Protein AF-A0A2T0XXA9-F1 (afdb_monomer_lite)

Sequence (162 aa):
MSTDPDAHRFSEADRTVPRRTGTFSGASGTAGTDPGQRSLGELVSEVTQDLSTLMRQEIELAKAEATESAKNAGKGAGLLGGAGYSAGMTAFFLSVALWWALGTLMGLGWSALVVAVIWAVVAGVLAAVGRKEVQRTQGLPRTTDSLKKIPHALRGQEEKNP

Structure (mmCIF, N/CA/C/O backbone):
data_AF-A0A2T0XXA9-F1
#
_entry.id   AF-A0A2T0XXA9-F1
#
loop_
_atom_site.group_PDB
_atom_site.id
_atom_site.type_symbol
_atom_site.label_atom_id
_atom_site.label_alt_id
_atom_site.label_comp_id
_atom_site.label_asym_id
_atom_site.label_entity_id
_atom_site.label_seq_id
_atom_site.pdbx_PDB_ins_code
_atom_site.Cartn_x
_atom_site.Cartn_y
_atom_site.Cartn_z
_atom_site.occupancy
_atom_site.B_iso_or_equiv
_atom_site.auth_seq_id
_atom_site.auth_comp_id
_atom_site.auth_asym_id
_atom_site.auth_atom_id
_atom_site.pdbx_PDB_model_num
ATOM 1 N N . MET A 1 1 ? 1.713 -53.905 12.258 1.00 45.91 1 MET A N 1
ATOM 2 C CA . MET A 1 1 ? 2.829 -54.098 13.203 1.00 45.91 1 MET A CA 1
ATOM 3 C C . MET A 1 1 ? 3.288 -52.711 13.623 1.00 45.91 1 MET A C 1
ATOM 5 O O . MET A 1 1 ? 3.973 -52.084 12.835 1.00 45.91 1 MET A O 1
ATOM 9 N N . SER A 1 2 ? 2.835 -52.071 14.699 1.00 51.53 2 SER A N 1
ATOM 10 C CA . SER A 1 2 ? 1.882 -52.337 15.799 1.00 51.53 2 SER A CA 1
ATOM 11 C C . SER A 1 2 ? 1.169 -50.990 16.048 1.00 51.53 2 SER A C 1
ATOM 13 O O . SER A 1 2 ? 1.829 -49.960 15.997 1.00 51.53 2 SER A O 1
ATOM 15 N N . THR A 1 3 ? -0.159 -50.875 16.003 1.00 59.66 3 THR A N 1
ATOM 16 C CA . THR A 1 3 ? -1.068 -50.851 17.173 1.00 59.66 3 THR A CA 1
ATOM 17 C C . THR A 1 3 ? -0.415 -50.482 18.507 1.00 59.66 3 THR A C 1
ATOM 19 O O . THR A 1 3 ? 0.278 -51.315 19.083 1.00 59.66 3 THR A O 1
ATOM 22 N N . ASP A 1 4 ? -0.742 -49.297 19.025 1.00 63.53 4 ASP A N 1
ATOM 23 C CA . ASP A 1 4 ? -0.883 -49.087 20.470 1.00 63.53 4 ASP A CA 1
ATOM 24 C C . ASP A 1 4 ? -2.139 -48.230 20.752 1.00 63.53 4 ASP A C 1
ATOM 26 O O . ASP A 1 4 ? -2.114 -47.010 20.567 1.00 63.53 4 ASP A O 1
ATOM 30 N N . PRO A 1 5 ? -3.281 -48.878 21.056 1.00 65.31 5 PRO A N 1
ATOM 31 C CA . PRO A 1 5 ? -4.485 -48.268 21.599 1.00 65.31 5 PRO A CA 1
ATOM 32 C C . PRO A 1 5 ? -4.537 -48.444 23.131 1.00 65.31 5 PRO A C 1
ATOM 34 O O . PRO A 1 5 ? -4.206 -49.501 23.657 1.00 65.31 5 PRO A O 1
ATOM 37 N N . ASP A 1 6 ? -5.044 -47.430 23.830 1.00 65.31 6 ASP A N 1
ATOM 38 C CA . ASP A 1 6 ? -5.504 -47.501 25.226 1.00 65.31 6 ASP A CA 1
ATOM 39 C C . ASP A 1 6 ? -4.452 -47.808 26.304 1.00 65.31 6 ASP A C 1
ATOM 41 O O . ASP A 1 6 ? -4.407 -48.884 26.903 1.00 65.31 6 ASP A O 1
ATOM 45 N N . ALA A 1 7 ? -3.702 -46.777 26.694 1.00 54.91 7 ALA A N 1
ATOM 46 C CA . ALA A 1 7 ? -2.909 -46.811 27.912 1.00 54.91 7 ALA A CA 1
ATOM 47 C C . ALA A 1 7 ? -3.177 -45.570 28.781 1.00 54.91 7 ALA A C 1
ATOM 49 O O . ALA A 1 7 ? -2.609 -44.500 28.590 1.00 54.91 7 ALA A O 1
ATOM 50 N N . HIS A 1 8 ? -4.011 -45.805 29.801 1.00 58.56 8 HIS A N 1
ATOM 51 C CA . HIS A 1 8 ? -4.113 -45.073 31.072 1.00 58.56 8 HIS A CA 1
ATOM 52 C C . HIS A 1 8 ? -5.151 -43.940 31.118 1.00 58.56 8 HIS A C 1
ATOM 54 O O . HIS A 1 8 ? -4.915 -42.798 30.753 1.00 58.56 8 HIS A O 1
ATOM 60 N N . ARG A 1 9 ? -6.384 -44.299 31.493 1.00 61.19 9 ARG A N 1
ATOM 61 C CA . ARG A 1 9 ? -6.860 -44.394 32.895 1.00 61.19 9 ARG A CA 1
ATOM 62 C C . ARG A 1 9 ? -7.231 -43.025 33.457 1.00 61.19 9 ARG A C 1
ATOM 64 O O . ARG A 1 9 ? -6.377 -42.269 33.904 1.00 61.19 9 ARG A O 1
ATOM 71 N N . PHE A 1 10 ? -8.540 -42.798 33.523 1.00 59.09 10 PHE A N 1
ATOM 72 C CA . PHE A 1 10 ? -9.249 -42.519 34.773 1.00 59.09 10 PHE A CA 1
ATOM 73 C C . PHE A 1 10 ? -8.325 -42.251 35.972 1.00 59.09 10 PHE A C 1
ATOM 75 O O . PHE A 1 10 ? -7.896 -43.179 36.657 1.00 59.09 10 PHE A O 1
ATOM 82 N N . SER A 1 11 ? -8.060 -40.972 36.235 1.00 59.38 11 SER A N 1
ATOM 83 C CA . SER A 1 11 ? -7.742 -40.498 37.582 1.00 59.38 11 SER A CA 1
ATOM 84 C C . SER A 1 11 ? -9.013 -39.883 38.154 1.00 59.38 11 SER A C 1
ATOM 86 O O . SER A 1 11 ? -9.171 -38.672 38.290 1.00 59.38 11 SER A O 1
ATOM 88 N N . GLU A 1 12 ? -9.967 -40.774 38.398 1.00 62.25 12 GLU A N 1
ATOM 89 C CA . GLU A 1 12 ? -11.125 -40.560 39.249 1.00 62.25 12 GLU A CA 1
ATOM 90 C C . GLU A 1 12 ? -10.629 -40.739 40.686 1.00 62.25 12 GLU A C 1
ATOM 92 O O . GLU A 1 12 ? -10.770 -41.790 41.304 1.00 62.25 12 GLU A O 1
ATOM 97 N N . ALA A 1 13 ? -9.897 -39.737 41.164 1.00 57.69 13 ALA A N 1
ATOM 98 C CA . ALA A 1 13 ? -9.327 -39.718 42.497 1.00 57.69 13 ALA A CA 1
ATOM 99 C C . ALA A 1 13 ? -9.714 -38.405 43.173 1.00 57.69 13 ALA A C 1
ATOM 101 O O . ALA A 1 13 ? -9.166 -37.340 42.897 1.00 57.69 13 ALA A O 1
ATOM 102 N N . ASP A 1 14 ? -10.701 -38.542 44.052 1.00 61.19 14 ASP A N 1
ATOM 103 C CA . ASP A 1 14 ? -10.693 -37.934 45.374 1.00 61.19 14 ASP A CA 1
ATOM 104 C C . ASP A 1 14 ? -10.452 -36.420 45.433 1.00 61.19 14 ASP A C 1
ATOM 106 O O . ASP A 1 14 ? -9.343 -35.936 45.657 1.00 61.19 14 ASP A O 1
ATOM 110 N N . ARG A 1 15 ? -11.549 -35.663 45.342 1.00 61.50 15 ARG A N 1
ATOM 111 C CA . ARG A 1 15 ? -11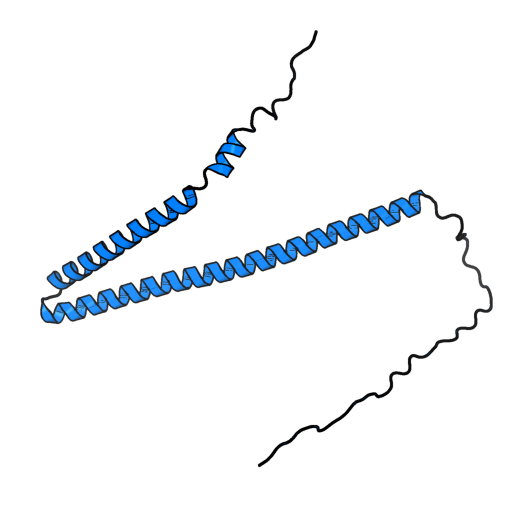.709 -34.464 46.173 1.00 61.50 15 ARG A CA 1
ATOM 112 C C . ARG A 1 15 ? -13.071 -34.491 46.837 1.00 61.50 15 ARG A C 1
ATOM 114 O O . ARG A 1 15 ? -14.031 -33.850 46.418 1.00 61.50 15 ARG A O 1
ATOM 121 N N . THR A 1 16 ? -13.113 -35.300 47.885 1.00 55.66 16 THR A N 1
ATOM 122 C CA . THR A 1 16 ? -13.916 -35.096 49.089 1.00 55.66 16 THR A CA 1
ATOM 123 C C . THR A 1 16 ? -14.202 -33.610 49.355 1.00 55.66 16 THR A C 1
ATOM 125 O O . THR A 1 16 ? -13.351 -32.843 49.796 1.00 55.66 16 THR A O 1
ATOM 128 N N . VAL A 1 17 ? -15.439 -33.188 49.088 1.00 62.97 17 VAL A N 1
ATOM 129 C CA . VAL A 1 17 ? -15.958 -31.893 49.541 1.00 62.97 17 VAL A CA 1
ATOM 130 C C . VAL A 1 17 ? -16.273 -32.038 51.034 1.00 62.97 17 VAL A C 1
ATOM 132 O O . VAL A 1 17 ? -17.153 -32.832 51.380 1.00 62.97 17 VAL A O 1
ATOM 135 N N . PRO A 1 18 ? -15.598 -31.320 51.951 1.00 63.25 18 PRO A N 1
ATOM 136 C CA . PRO A 1 18 ? -15.938 -31.389 53.362 1.00 63.25 18 PRO A CA 1
ATOM 137 C C . PRO A 1 18 ? -17.311 -30.747 53.569 1.00 63.25 18 PRO A C 1
ATOM 139 O O . PRO A 1 18 ? -17.483 -29.530 53.487 1.00 63.25 18 PRO A O 1
ATOM 142 N N . ARG A 1 19 ? -18.310 -31.583 53.855 1.00 63.62 19 ARG A N 1
ATOM 143 C CA . ARG A 1 19 ? -19.634 -31.147 54.299 1.00 63.62 19 ARG A CA 1
ATOM 144 C C . ARG A 1 19 ? -19.480 -30.580 55.712 1.00 63.62 19 ARG A C 1
ATOM 146 O O . ARG A 1 19 ? -19.476 -31.315 56.695 1.00 63.62 19 ARG A O 1
ATOM 153 N N . ARG A 1 20 ? -19.272 -29.265 55.813 1.00 65.31 20 ARG A N 1
ATOM 154 C CA . ARG A 1 20 ? -19.184 -28.550 57.090 1.00 65.31 20 ARG A CA 1
ATOM 155 C C . ARG A 1 20 ? -20.579 -28.488 57.720 1.00 65.31 20 ARG A C 1
ATOM 157 O O . ARG A 1 20 ? -21.356 -27.581 57.441 1.00 65.31 20 ARG A O 1
ATOM 164 N N . THR A 1 21 ? -20.888 -29.458 58.573 1.00 63.28 21 THR A N 1
ATOM 165 C CA . THR A 1 21 ? -22.054 -29.430 59.464 1.00 63.28 21 THR A CA 1
ATOM 166 C C . THR A 1 21 ? -21.760 -28.454 60.604 1.00 63.28 21 THR A C 1
ATOM 168 O O . 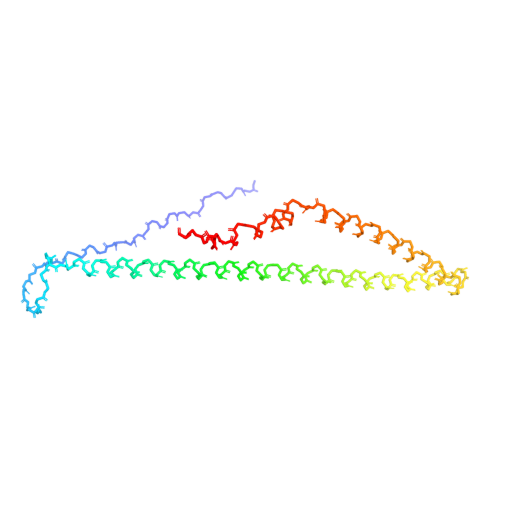THR A 1 21 ? -21.200 -28.823 61.632 1.00 63.28 21 THR A O 1
ATOM 171 N N . GLY A 1 22 ? -22.056 -27.173 60.384 1.00 54.44 22 GLY A N 1
ATOM 172 C CA . GLY A 1 22 ? -21.990 -26.141 61.414 1.00 54.44 22 GLY A CA 1
ATOM 173 C C . GLY A 1 22 ? -23.253 -26.164 62.266 1.00 54.44 22 GLY A C 1
ATOM 174 O O . GLY A 1 22 ? -24.322 -25.769 61.811 1.00 54.44 22 GLY A O 1
ATOM 175 N N . THR A 1 23 ? -23.120 -26.637 63.498 1.00 54.88 23 THR A N 1
ATOM 176 C CA . THR A 1 23 ? -24.083 -26.469 64.588 1.00 54.88 23 THR A CA 1
ATOM 177 C C . THR A 1 23 ? -24.313 -24.981 64.860 1.00 54.88 23 THR A C 1
ATOM 179 O O . THR A 1 23 ? -23.387 -24.281 65.268 1.00 54.88 23 THR A O 1
ATOM 182 N N . PHE A 1 24 ? -25.538 -24.497 64.661 1.00 59.78 24 PHE A N 1
ATOM 183 C CA . PHE A 1 24 ? -25.965 -23.190 65.159 1.00 59.78 24 PHE A CA 1
ATOM 184 C C . PHE A 1 24 ? -26.339 -23.319 66.639 1.00 59.78 24 PHE A C 1
ATOM 186 O O . PHE A 1 24 ? -27.315 -23.983 66.979 1.00 59.78 24 PHE A O 1
ATOM 193 N N . SER A 1 25 ? -25.566 -22.681 67.517 1.00 59.62 25 SER A N 1
ATOM 194 C CA . SER A 1 25 ? -25.968 -22.401 68.895 1.00 59.62 25 SER A CA 1
ATOM 195 C C . SER A 1 25 ? -25.332 -21.098 69.369 1.00 59.62 25 SER A C 1
ATOM 197 O O . SER A 1 25 ? -24.115 -20.947 69.301 1.00 59.62 25 SER A O 1
ATOM 199 N N . GLY A 1 26 ? -26.168 -20.211 69.910 1.00 48.94 26 GLY A N 1
ATOM 200 C CA . GLY A 1 26 ? -25.764 -19.302 70.982 1.00 48.94 26 GLY A CA 1
ATOM 201 C C . GLY A 1 26 ? -25.397 -17.877 70.582 1.00 48.94 26 GLY A C 1
ATOM 202 O O . GLY A 1 26 ? -24.241 -17.562 70.339 1.00 48.94 26 GLY A O 1
ATOM 203 N N . ALA A 1 27 ? -26.419 -17.025 70.613 1.00 59.84 27 ALA A N 1
ATOM 204 C CA . ALA A 1 27 ? -26.418 -15.573 70.764 1.00 59.84 27 ALA A CA 1
ATOM 205 C C . ALA A 1 27 ? -25.135 -14.898 71.302 1.00 59.84 27 ALA A C 1
ATOM 207 O O . ALA A 1 27 ? -24.646 -15.208 72.386 1.00 59.84 27 ALA A O 1
ATOM 208 N N . SER A 1 28 ? -24.709 -13.835 70.617 1.00 50.56 28 SER A N 1
ATOM 209 C CA . SER A 1 28 ? -24.116 -12.628 71.214 1.00 50.56 28 SER A CA 1
ATOM 210 C C . SER A 1 28 ? -24.410 -11.453 70.280 1.00 50.56 28 SER A C 1
ATOM 212 O O . SER A 1 28 ? -24.167 -11.540 69.080 1.00 50.56 28 SER A O 1
ATOM 214 N N . GLY A 1 29 ? -25.035 -10.406 70.817 1.00 53.69 29 GLY A N 1
ATOM 215 C CA . GLY A 1 29 ? -25.694 -9.356 70.051 1.00 53.69 29 GLY A CA 1
ATOM 216 C C . GLY A 1 29 ? -24.775 -8.497 69.184 1.00 53.69 29 GLY A C 1
ATOM 217 O O . GLY A 1 29 ? -23.767 -7.966 69.641 1.00 53.69 29 GLY A O 1
ATOM 218 N N . THR A 1 30 ? -25.233 -8.257 67.962 1.00 48.66 30 THR A N 1
ATOM 219 C CA . THR A 1 30 ? -24.984 -7.017 67.228 1.00 48.66 30 THR A CA 1
ATOM 220 C C . THR A 1 30 ? -26.339 -6.410 66.904 1.00 48.66 30 THR A C 1
ATOM 222 O O . THR A 1 30 ? -27.241 -7.094 66.422 1.00 48.66 30 THR A O 1
ATOM 225 N N . ALA A 1 31 ? -26.492 -5.146 67.274 1.00 51.88 31 ALA A N 1
ATOM 226 C CA . ALA A 1 31 ? -27.720 -4.380 67.197 1.00 51.88 31 ALA A CA 1
ATOM 227 C C . ALA A 1 31 ? -28.384 -4.435 65.808 1.00 51.88 31 ALA A C 1
ATOM 229 O O . ALA A 1 31 ? -27.730 -4.231 64.793 1.00 51.88 31 ALA A O 1
ATOM 230 N N . GLY A 1 32 ? -29.695 -4.692 65.828 1.00 54.09 32 GLY A N 1
ATOM 231 C CA . GLY A 1 32 ? -30.712 -4.279 64.859 1.00 54.09 32 GLY A CA 1
ATOM 232 C C . GLY A 1 32 ? -30.370 -4.301 63.370 1.00 54.09 32 GLY A C 1
ATOM 233 O O . GLY A 1 32 ? -29.904 -3.308 62.828 1.00 54.09 32 GLY A O 1
ATOM 234 N N . THR A 1 33 ? -30.802 -5.345 62.666 1.00 50.88 33 THR A N 1
ATOM 235 C CA . THR A 1 33 ? -31.455 -5.179 61.356 1.00 50.88 33 THR A CA 1
ATOM 236 C C . THR A 1 33 ? -32.487 -6.294 61.209 1.00 50.88 33 THR A C 1
ATOM 238 O O . THR A 1 33 ? -32.150 -7.473 61.135 1.00 50.88 33 THR A O 1
ATOM 241 N N . ASP A 1 34 ? -33.756 -5.908 61.268 1.00 56.66 34 ASP A N 1
ATOM 242 C CA . ASP A 1 34 ? -34.921 -6.774 61.119 1.00 56.66 34 ASP A CA 1
ATOM 243 C C . ASP A 1 34 ? -35.044 -7.221 59.643 1.00 56.66 34 ASP A C 1
ATOM 245 O O . ASP A 1 34 ? -35.151 -6.357 58.766 1.00 56.66 34 ASP A O 1
ATOM 249 N N . PRO A 1 35 ? -35.027 -8.532 59.319 1.00 56.62 35 PRO A N 1
ATOM 250 C CA . PRO A 1 35 ? -35.118 -9.025 57.939 1.00 56.62 35 PRO A CA 1
ATOM 251 C C . PRO A 1 35 ? -36.416 -8.628 57.214 1.00 56.62 35 PRO A C 1
ATOM 253 O O . PRO A 1 35 ? -36.493 -8.754 55.993 1.00 56.62 35 PRO A O 1
ATOM 256 N N . GLY A 1 36 ? -37.438 -8.170 57.947 1.00 57.22 36 GLY A N 1
ATOM 257 C CA . GLY A 1 36 ? -38.748 -7.795 57.412 1.00 57.22 36 GLY A CA 1
ATOM 258 C C . GLY A 1 36 ? -38.907 -6.330 56.989 1.00 57.22 36 GLY A C 1
ATOM 259 O O . GLY A 1 36 ? -39.985 -5.971 56.522 1.00 57.22 36 GLY A O 1
ATOM 260 N N . GLN A 1 37 ? -37.886 -5.477 57.149 1.00 57.25 37 GLN A N 1
ATOM 261 C CA . GLN A 1 37 ? -38.019 -4.022 56.961 1.00 57.25 37 GLN A CA 1
ATOM 262 C C . GLN A 1 37 ? -36.991 -3.414 55.992 1.00 57.25 37 GLN A C 1
ATOM 264 O O . GLN A 1 37 ? -36.630 -2.246 56.138 1.00 57.25 37 GLN A O 1
ATOM 269 N N . ARG A 1 38 ? -36.531 -4.159 54.971 1.00 60.97 38 ARG A N 1
ATOM 270 C CA . ARG A 1 38 ? -35.841 -3.509 53.840 1.00 60.97 38 ARG A CA 1
ATOM 271 C C . ARG A 1 38 ? -36.781 -2.475 53.240 1.00 60.97 38 ARG A C 1
ATOM 273 O O . ARG A 1 38 ? -37.878 -2.802 52.783 1.00 60.97 38 ARG A O 1
ATOM 280 N N . SER A 1 39 ? -36.358 -1.220 53.268 1.00 77.31 39 SER A N 1
ATOM 281 C CA . SER A 1 39 ? -37.166 -0.143 52.716 1.00 77.31 39 SER A CA 1
ATOM 282 C C . SER A 1 39 ? -37.223 -0.277 51.190 1.00 77.31 39 SER A C 1
ATOM 284 O O . SER A 1 39 ? -36.254 -0.693 50.554 1.00 77.31 39 SER A O 1
ATOM 286 N N . LEU A 1 40 ? -38.341 0.117 50.575 1.00 80.81 40 LEU A N 1
ATOM 287 C CA . LEU A 1 40 ? -38.464 0.165 49.110 1.00 80.81 40 LEU A CA 1
ATOM 288 C C . LEU A 1 40 ? -37.351 1.010 48.461 1.00 80.81 40 LEU A C 1
ATOM 290 O O . LEU A 1 40 ? -36.934 0.719 47.344 1.00 80.81 40 LEU A O 1
ATOM 294 N N . GLY A 1 41 ? -36.835 2.017 49.173 1.00 84.00 41 GLY A N 1
ATOM 295 C CA . GLY A 1 41 ? -35.709 2.831 48.713 1.00 84.00 41 GLY A CA 1
ATOM 296 C C . GLY A 1 41 ? -34.392 2.057 48.619 1.00 84.00 41 GLY A C 1
ATOM 297 O O . GLY A 1 41 ? -33.601 2.306 47.715 1.00 84.00 41 GLY A O 1
ATOM 298 N N . GLU A 1 42 ? -34.176 1.080 49.497 1.00 84.12 42 GLU A N 1
ATOM 299 C CA . GLU A 1 42 ? -32.964 0.255 49.519 1.00 84.12 42 GLU A CA 1
ATOM 300 C C . GLU A 1 42 ? -32.947 -0.742 48.349 1.00 84.12 42 GLU A C 1
ATOM 302 O O . GLU A 1 42 ? -31.933 -0.884 47.673 1.00 84.12 42 GLU A O 1
ATOM 307 N N . LEU A 1 43 ? -34.105 -1.331 48.021 1.00 86.44 43 LEU A N 1
ATOM 308 C CA . LEU A 1 43 ? -34.272 -2.213 46.857 1.00 86.44 43 LEU A CA 1
ATOM 309 C C . LEU A 1 43 ? -34.110 -1.461 45.527 1.00 86.44 43 LEU A C 1
ATOM 311 O O . LEU A 1 43 ? -33.471 -1.958 44.603 1.00 86.44 43 LEU A O 1
ATOM 315 N N . VAL A 1 44 ? -34.661 -0.246 45.422 1.00 88.38 44 VAL A N 1
ATOM 316 C CA . VAL A 1 44 ? -34.486 0.600 44.227 1.00 88.38 44 VAL A CA 1
ATOM 317 C C . VAL A 1 44 ? -33.027 1.040 44.075 1.00 88.38 44 VAL A C 1
ATOM 319 O O . VAL A 1 44 ? -32.515 1.076 42.954 1.00 88.38 44 VAL A O 1
ATOM 322 N N . SER A 1 45 ? -32.343 1.338 45.184 1.00 90.00 45 SER A N 1
ATOM 323 C CA . SER A 1 45 ? -30.915 1.666 45.178 1.00 90.00 45 SER A CA 1
ATOM 324 C C . SER A 1 45 ? -30.063 0.488 44.695 1.00 90.00 45 SER A C 1
ATOM 326 O O . SER A 1 45 ? -29.194 0.688 43.850 1.00 90.00 45 SER A O 1
ATOM 328 N N . GLU A 1 46 ? -30.333 -0.728 45.177 1.00 89.69 46 GLU A N 1
ATOM 329 C CA . GLU A 1 46 ? -29.627 -1.959 44.787 1.00 89.69 46 GLU A CA 1
ATOM 330 C C . GLU A 1 46 ? -29.798 -2.246 43.284 1.00 89.69 46 GLU A C 1
ATOM 332 O O . GLU A 1 46 ? -28.812 -2.355 42.559 1.00 89.69 46 GLU A O 1
ATOM 337 N N . VAL A 1 47 ? -31.034 -2.205 42.769 1.00 92.06 47 VAL A N 1
ATOM 338 C CA . VAL A 1 47 ? -31.312 -2.404 41.333 1.00 92.06 47 VAL A CA 1
ATOM 339 C C . VAL A 1 47 ? -30.659 -1.321 40.468 1.00 92.06 47 VAL A C 1
ATOM 341 O O . VAL A 1 47 ? -30.093 -1.620 39.418 1.00 92.06 47 VAL A O 1
ATOM 344 N N . THR A 1 48 ? -30.702 -0.055 40.891 1.00 92.00 48 THR A N 1
ATOM 345 C CA . THR A 1 48 ? -30.055 1.046 40.151 1.00 92.00 48 THR A CA 1
ATOM 346 C C . THR A 1 48 ? -28.539 0.857 40.097 1.00 92.00 48 THR A C 1
ATOM 348 O O . THR A 1 48 ? -27.908 1.115 39.069 1.00 92.00 48 THR A O 1
ATOM 351 N N . GLN A 1 49 ? -27.949 0.383 41.192 1.00 92.75 49 GLN A N 1
ATOM 352 C CA . GLN A 1 49 ? -26.527 0.090 41.275 1.00 92.75 49 GLN A CA 1
ATOM 353 C C . GLN A 1 49 ? -26.135 -1.110 40.399 1.00 92.75 49 GLN A C 1
ATOM 355 O O . GLN A 1 49 ? -25.113 -1.044 39.708 1.00 92.75 49 GLN A O 1
ATOM 360 N N . ASP A 1 50 ? -26.966 -2.148 40.336 1.00 92.88 50 ASP A N 1
ATOM 361 C CA . ASP A 1 50 ? -26.763 -3.299 39.454 1.00 92.88 50 ASP A CA 1
ATOM 362 C C . ASP A 1 50 ? -26.865 -2.905 37.975 1.00 92.88 50 ASP A C 1
ATOM 364 O O . ASP A 1 50 ? -25.989 -3.246 37.178 1.00 92.88 50 ASP A O 1
ATOM 368 N N . LEU A 1 51 ? -27.867 -2.102 37.600 1.00 92.88 51 LEU A N 1
ATOM 369 C CA . LEU A 1 51 ? -28.006 -1.576 36.237 1.00 92.88 51 LEU A CA 1
ATOM 370 C C . LEU A 1 51 ? -26.815 -0.695 35.839 1.00 92.88 51 LEU A C 1
ATOM 372 O O . LEU A 1 51 ? -26.299 -0.820 34.728 1.00 92.88 51 LEU A O 1
ATOM 376 N N . SER A 1 52 ? -26.356 0.174 36.744 1.00 94.75 52 SER A N 1
ATOM 377 C CA . SER A 1 52 ? -25.157 0.997 36.536 1.00 94.75 52 SER A CA 1
ATOM 378 C C . SER A 1 52 ? -23.917 0.125 36.308 1.00 94.75 52 SER A C 1
ATOM 380 O O . SER A 1 52 ? -23.106 0.390 35.417 1.00 94.75 52 SER A O 1
ATOM 382 N N . THR A 1 53 ? -23.811 -0.971 37.062 1.00 94.75 53 THR A N 1
ATOM 383 C CA . THR A 1 53 ? -22.727 -1.946 36.931 1.00 94.75 53 THR A CA 1
ATOM 384 C C . THR A 1 53 ? -22.776 -2.667 35.582 1.00 94.75 53 THR A C 1
ATOM 386 O O . THR A 1 53 ? -21.753 -2.734 34.903 1.00 94.75 53 THR A O 1
ATOM 389 N N . LEU A 1 54 ? -23.950 -3.128 35.139 1.00 94.75 54 LEU A N 1
ATOM 390 C CA . LEU A 1 54 ? -24.133 -3.764 33.828 1.00 94.75 54 LEU A CA 1
ATOM 391 C C . LEU A 1 54 ? -23.821 -2.809 32.671 1.00 94.75 54 LEU A C 1
ATOM 393 O O . LEU A 1 54 ? -23.091 -3.170 31.753 1.00 94.75 54 LEU A O 1
ATOM 397 N N . MET A 1 55 ? -24.315 -1.568 32.730 1.00 96.44 55 MET A N 1
ATOM 398 C CA . MET A 1 55 ? -24.028 -0.557 31.706 1.00 96.44 55 MET A CA 1
ATOM 399 C C . MET A 1 55 ? -22.537 -0.271 31.591 1.00 96.44 55 MET A C 1
ATOM 401 O O . MET A 1 55 ? -22.003 -0.158 30.488 1.00 96.44 55 MET A O 1
ATOM 405 N N . ARG A 1 56 ? -21.840 -0.192 32.724 1.00 96.38 56 ARG A N 1
ATOM 406 C CA . ARG A 1 56 ? -20.395 -0.014 32.716 1.00 96.38 56 ARG A CA 1
ATOM 407 C C . ARG A 1 56 ? -19.670 -1.225 32.122 1.00 96.38 56 ARG A C 1
ATOM 409 O O . ARG A 1 56 ? -18.728 -1.024 31.362 1.00 96.38 56 ARG A O 1
ATOM 416 N N . GLN A 1 57 ? -20.122 -2.444 32.411 1.00 96.75 57 GLN A N 1
ATOM 417 C CA . GLN A 1 57 ? -19.563 -3.668 31.827 1.00 96.75 57 GLN A CA 1
ATOM 418 C C . GLN A 1 57 ? -19.775 -3.741 30.311 1.00 96.75 57 GLN A C 1
ATOM 420 O O . GLN A 1 57 ? -18.831 -4.053 29.594 1.00 96.75 57 GLN A O 1
ATOM 425 N N . GLU A 1 58 ? -20.961 -3.393 29.811 1.00 95.50 58 GLU A N 1
ATOM 426 C CA . GLU A 1 58 ? -21.244 -3.327 28.368 1.00 95.50 58 GLU A CA 1
ATOM 427 C C . GLU A 1 58 ? -20.347 -2.304 27.662 1.00 95.50 58 GLU A C 1
ATOM 429 O O . GLU A 1 58 ? -19.792 -2.574 26.599 1.00 95.50 58 GLU A O 1
ATOM 434 N N . ILE A 1 59 ? -20.121 -1.138 28.279 1.00 96.88 59 ILE A N 1
ATOM 435 C CA . ILE A 1 59 ? -19.188 -0.134 27.746 1.00 96.88 59 ILE A CA 1
ATOM 436 C C . ILE A 1 59 ? -17.750 -0.663 27.756 1.00 96.88 59 ILE A C 1
ATOM 438 O O . ILE A 1 59 ? -17.008 -0.446 26.797 1.00 96.88 59 ILE A O 1
ATOM 442 N N . GLU A 1 60 ? -17.329 -1.332 28.829 1.00 97.44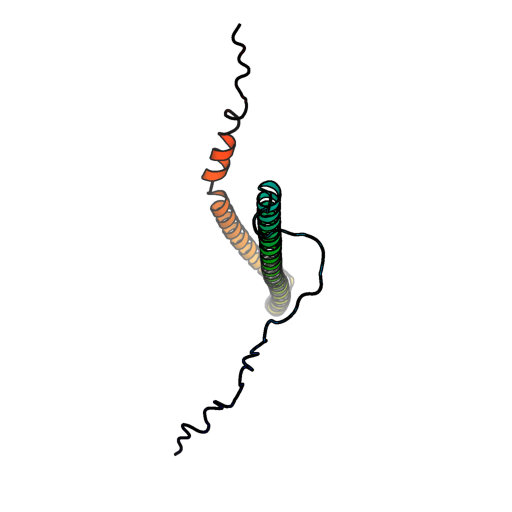 60 GLU A N 1
ATOM 443 C CA . GLU A 1 60 ? -15.991 -1.920 28.932 1.00 97.44 60 GLU A CA 1
ATOM 444 C C . GLU A 1 60 ? -15.784 -3.032 27.891 1.00 97.44 60 GLU A C 1
ATOM 446 O O . GLU A 1 60 ? -14.730 -3.071 27.250 1.00 97.44 60 GLU A O 1
ATOM 451 N N . LEU A 1 61 ? -16.803 -3.859 27.644 1.00 96.69 61 LEU A N 1
ATOM 452 C CA . LEU A 1 61 ? -16.798 -4.893 26.612 1.00 96.69 61 LEU A CA 1
ATOM 453 C C . LEU A 1 61 ? -16.763 -4.284 25.206 1.00 96.69 61 LEU A C 1
ATOM 455 O O . LEU A 1 61 ? -15.872 -4.611 24.425 1.00 96.69 61 LEU A O 1
ATOM 459 N N . ALA A 1 62 ? -17.655 -3.339 24.904 1.00 96.50 62 ALA A N 1
ATOM 460 C CA . ALA A 1 62 ? -17.684 -2.641 23.621 1.00 96.50 62 ALA A CA 1
ATOM 461 C C . ALA A 1 62 ? -16.362 -1.912 23.351 1.00 96.50 62 ALA A C 1
ATOM 463 O O . ALA A 1 62 ? -15.858 -1.904 22.227 1.00 96.50 62 ALA A O 1
ATOM 464 N N . LYS A 1 63 ? -15.748 -1.331 24.388 1.00 96.88 63 LYS A N 1
ATOM 465 C CA . LYS A 1 63 ? -14.416 -0.729 24.289 1.00 96.88 63 LYS A CA 1
ATOM 466 C C . LYS A 1 63 ? -13.344 -1.777 23.991 1.00 96.88 63 LYS A C 1
ATOM 468 O O . LYS A 1 63 ? -12.456 -1.500 23.181 1.00 96.88 63 LYS A O 1
ATOM 473 N N . ALA A 1 64 ? -13.394 -2.946 24.627 1.00 97.62 64 ALA A N 1
ATOM 474 C CA . ALA A 1 64 ? -1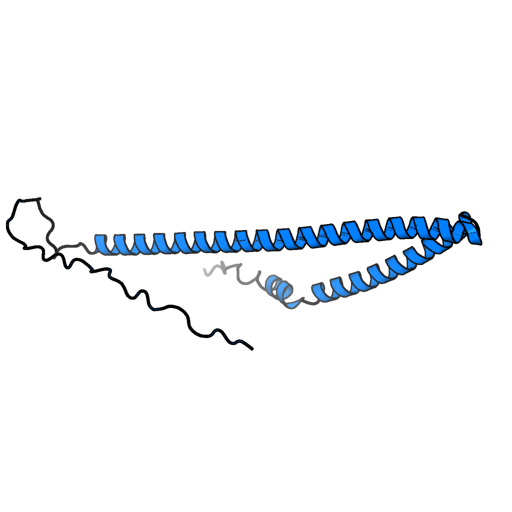2.464 -4.038 24.358 1.00 97.62 64 ALA A CA 1
ATOM 475 C C . ALA A 1 64 ? -12.604 -4.543 22.912 1.00 97.62 64 ALA A C 1
ATOM 477 O O . ALA A 1 64 ? -11.606 -4.593 22.193 1.00 97.62 64 ALA A O 1
ATOM 478 N N . GLU A 1 65 ? -13.830 -4.795 22.451 1.00 96.31 65 GLU A N 1
ATOM 479 C CA . GLU A 1 65 ? -14.120 -5.249 21.088 1.00 96.31 65 GLU A CA 1
ATOM 480 C C . GLU A 1 65 ? -13.740 -4.197 20.038 1.00 96.31 65 GLU A C 1
ATOM 482 O O . GLU A 1 65 ? -13.116 -4.518 19.023 1.00 96.31 65 GLU A O 1
ATOM 487 N N . ALA A 1 66 ? -14.023 -2.917 20.296 1.00 97.50 66 ALA A N 1
ATOM 488 C CA . ALA A 1 66 ? -13.595 -1.823 19.430 1.00 97.50 66 ALA A CA 1
ATOM 489 C C . ALA A 1 66 ? -12.063 -1.721 19.360 1.00 97.50 66 ALA A C 1
ATOM 491 O O . ALA A 1 66 ? -11.503 -1.503 18.285 1.00 97.50 66 ALA A O 1
ATOM 492 N N . THR A 1 67 ? -11.370 -1.913 20.487 1.00 97.31 67 THR A N 1
ATOM 493 C CA . THR A 1 67 ? -9.900 -1.897 20.542 1.00 97.31 67 THR A CA 1
ATOM 494 C C . THR A 1 67 ? -9.303 -3.076 19.775 1.00 97.31 67 THR A C 1
ATOM 496 O O . THR A 1 67 ? -8.350 -2.900 19.013 1.00 97.31 67 THR A O 1
ATOM 499 N N . GLU A 1 68 ? -9.862 -4.273 19.936 1.00 97.25 68 GLU A N 1
ATOM 500 C CA . GLU A 1 68 ? -9.433 -5.465 19.207 1.00 97.25 68 GLU A CA 1
ATOM 501 C C . GLU A 1 68 ? -9.694 -5.329 17.702 1.00 97.25 68 GLU A C 1
ATOM 503 O O . GLU A 1 68 ? -8.795 -5.567 16.891 1.00 97.25 68 GLU A O 1
ATOM 508 N N . SER A 1 69 ? -10.874 -4.833 17.328 1.00 96.06 69 SER A N 1
ATOM 509 C CA . SER A 1 69 ? -11.226 -4.508 15.944 1.00 96.06 69 SER A CA 1
ATOM 510 C C . SER A 1 69 ? -10.253 -3.497 15.340 1.00 96.06 69 SER A C 1
ATOM 512 O O . SER A 1 69 ? -9.733 -3.719 14.246 1.00 96.06 69 SER A O 1
ATOM 514 N N . ALA A 1 70 ? -9.928 -2.423 16.066 1.00 97.31 70 ALA A N 1
ATOM 515 C CA . ALA A 1 70 ? -8.965 -1.416 15.629 1.00 97.31 70 ALA A CA 1
ATOM 516 C C . ALA A 1 70 ? -7.552 -1.996 15.470 1.00 97.31 70 ALA A C 1
ATOM 518 O O . ALA A 1 70 ? -6.864 -1.688 14.497 1.00 97.31 70 ALA A O 1
ATOM 519 N N . LYS A 1 71 ? -7.119 -2.874 16.381 1.00 97.56 71 LYS A N 1
ATOM 520 C CA . LYS A 1 71 ? -5.819 -3.551 16.296 1.00 97.56 71 LYS A CA 1
ATOM 521 C C . LYS A 1 71 ? -5.747 -4.481 15.086 1.00 97.56 71 LYS A C 1
ATOM 523 O O . LYS A 1 71 ? -4.747 -4.470 14.368 1.00 97.56 71 LYS A O 1
ATOM 528 N N . ASN A 1 72 ? -6.799 -5.255 14.841 1.00 96.75 72 ASN A N 1
ATOM 529 C CA . ASN A 1 72 ? -6.878 -6.171 13.707 1.00 96.75 72 ASN A CA 1
ATOM 530 C C . ASN A 1 72 ? -6.927 -5.409 12.378 1.00 96.75 72 ASN A C 1
ATOM 532 O O . ASN A 1 72 ? -6.156 -5.719 11.467 1.00 96.75 72 ASN A O 1
ATOM 536 N N . ALA A 1 73 ? -7.744 -4.356 12.297 1.00 97.12 73 ALA A N 1
ATOM 537 C CA . ALA A 1 73 ? -7.782 -3.457 11.149 1.00 97.12 73 ALA A CA 1
ATOM 538 C C . ALA A 1 73 ? -6.424 -2.773 10.921 1.00 97.12 73 ALA A C 1
ATOM 540 O O . ALA A 1 73 ? -5.928 -2.757 9.797 1.00 97.12 73 ALA A O 1
ATOM 541 N N . GLY A 1 74 ? -5.779 -2.280 11.982 1.00 97.25 74 GLY A N 1
ATOM 542 C CA . GLY A 1 74 ? -4.458 -1.654 11.925 1.00 97.25 74 GLY A CA 1
ATOM 543 C C . GLY A 1 74 ? -3.365 -2.614 11.455 1.00 97.25 74 GLY A C 1
ATOM 544 O O . GLY A 1 74 ? -2.561 -2.259 10.595 1.00 97.25 74 GLY A O 1
ATOM 545 N N . LYS A 1 75 ? -3.363 -3.861 11.943 1.00 97.88 75 LYS A N 1
ATOM 546 C CA . LYS A 1 75 ? -2.451 -4.911 11.464 1.00 97.88 75 LYS A CA 1
ATOM 547 C C . LYS A 1 75 ? -2.696 -5.224 9.989 1.00 97.88 75 LYS A C 1
ATOM 549 O O . LYS A 1 75 ? -1.738 -5.307 9.226 1.00 97.88 75 LYS A O 1
ATOM 554 N N . GLY A 1 76 ? -3.958 -5.374 9.585 1.00 96.81 76 GLY A N 1
ATOM 555 C CA . GLY A 1 76 ? -4.332 -5.603 8.190 1.00 96.81 76 GLY A CA 1
ATOM 556 C C . GLY A 1 76 ? -3.868 -4.466 7.278 1.00 96.81 76 GLY A C 1
ATOM 557 O O . GLY A 1 76 ? -3.193 -4.714 6.282 1.00 96.81 76 GLY A O 1
ATOM 558 N N . ALA A 1 77 ? -4.144 -3.219 7.661 1.00 97.56 77 ALA A N 1
ATOM 559 C CA . ALA A 1 77 ? -3.698 -2.031 6.942 1.00 97.56 77 ALA A CA 1
ATOM 560 C C . ALA A 1 77 ? -2.165 -1.935 6.876 1.00 97.56 77 ALA A C 1
ATOM 562 O O . ALA A 1 77 ? -1.620 -1.635 5.817 1.00 97.56 77 ALA A O 1
ATOM 563 N N . GLY A 1 78 ? -1.462 -2.248 7.969 1.00 97.94 78 GLY A N 1
ATOM 564 C CA . GLY A 1 78 ? -0.001 -2.281 8.010 1.00 97.94 78 GLY A CA 1
ATOM 565 C C . GLY A 1 78 ? 0.597 -3.345 7.086 1.00 97.94 78 GLY A C 1
ATOM 566 O O . GLY A 1 78 ? 1.529 -3.050 6.343 1.00 97.94 78 GLY A O 1
ATOM 567 N N . LEU A 1 79 ? 0.035 -4.559 7.074 1.00 98.38 79 LEU A N 1
ATOM 568 C CA . LEU A 1 79 ? 0.466 -5.635 6.174 1.00 98.38 79 LEU A CA 1
ATOM 569 C C . LEU A 1 79 ? 0.206 -5.289 4.706 1.00 98.38 79 LEU A C 1
ATOM 571 O O . LEU A 1 79 ? 1.090 -5.482 3.877 1.00 98.38 79 LEU A O 1
ATOM 575 N N . LEU A 1 80 ? -0.971 -4.747 4.380 1.00 97.38 80 LEU A N 1
ATOM 576 C CA . LEU A 1 80 ? -1.294 -4.320 3.017 1.00 97.38 80 LEU A CA 1
ATOM 577 C C . LEU A 1 80 ? -0.429 -3.138 2.567 1.00 97.38 80 LEU A C 1
ATOM 579 O O . LEU A 1 80 ? 0.057 -3.135 1.438 1.00 97.38 80 LEU A O 1
ATOM 583 N N . GLY A 1 81 ? -0.187 -2.167 3.448 1.00 98.19 81 GLY A N 1
ATOM 584 C CA . GLY A 1 81 ? 0.715 -1.048 3.183 1.00 98.19 81 GLY A CA 1
ATOM 585 C C . GLY A 1 81 ? 2.152 -1.515 2.947 1.00 98.19 81 GLY A C 1
ATOM 586 O O . GLY A 1 81 ? 2.773 -1.124 1.960 1.00 98.19 81 GLY A O 1
ATOM 587 N N . GLY A 1 82 ? 2.651 -2.413 3.801 1.00 98.31 82 GLY A N 1
ATOM 588 C CA . GLY A 1 82 ? 3.959 -3.047 3.641 1.00 98.31 82 GLY A CA 1
ATOM 589 C C . GLY A 1 82 ? 4.066 -3.834 2.335 1.00 98.31 82 GLY A C 1
ATOM 590 O O . GLY A 1 82 ? 5.014 -3.634 1.583 1.00 98.31 82 GLY A O 1
ATOM 591 N N . ALA A 1 83 ? 3.065 -4.657 2.011 1.00 98.06 83 ALA A N 1
ATOM 592 C CA . ALA A 1 83 ? 3.013 -5.403 0.756 1.00 98.06 83 ALA A CA 1
ATOM 593 C C . ALA A 1 83 ? 3.011 -4.473 -0.467 1.00 98.06 83 ALA A C 1
ATOM 595 O O . ALA A 1 83 ? 3.747 -4.722 -1.420 1.00 98.06 83 ALA A O 1
ATOM 596 N N . GLY A 1 84 ? 2.242 -3.381 -0.428 1.00 97.25 84 GLY A N 1
ATOM 597 C CA . GLY A 1 84 ? 2.224 -2.371 -1.487 1.00 97.25 84 GLY A CA 1
ATOM 598 C C . GLY A 1 84 ? 3.585 -1.698 -1.677 1.00 97.25 84 GLY A C 1
ATOM 599 O O . GLY A 1 84 ? 4.071 -1.597 -2.804 1.00 97.25 84 GLY A O 1
ATOM 600 N N . TYR A 1 85 ? 4.238 -1.299 -0.583 1.00 98.31 85 TYR A N 1
ATOM 601 C CA . TYR A 1 85 ? 5.580 -0.715 -0.626 1.00 98.31 85 TYR A CA 1
ATOM 602 C C . TYR A 1 85 ? 6.621 -1.701 -1.173 1.00 98.31 85 TYR A C 1
ATOM 604 O O . TYR A 1 85 ? 7.369 -1.366 -2.092 1.00 98.31 85 TYR A O 1
ATOM 612 N N . SER A 1 86 ? 6.641 -2.933 -0.656 1.00 98.38 86 SER A N 1
ATOM 613 C CA . SER A 1 86 ? 7.549 -3.982 -1.121 1.00 98.38 86 SER A CA 1
ATOM 614 C C . SER A 1 86 ? 7.331 -4.303 -2.598 1.00 98.38 86 SER A C 1
ATOM 616 O O . SER A 1 86 ? 8.306 -4.368 -3.339 1.00 98.38 86 SER A O 1
ATOM 618 N N . ALA A 1 87 ? 6.080 -4.420 -3.055 1.00 97.81 87 ALA A N 1
ATOM 619 C CA . ALA A 1 87 ? 5.764 -4.631 -4.466 1.00 97.81 87 ALA A CA 1
ATOM 620 C C . ALA A 1 87 ? 6.267 -3.476 -5.347 1.00 97.81 87 ALA A C 1
ATOM 622 O O . ALA A 1 87 ? 6.855 -3.722 -6.402 1.00 97.81 87 ALA A O 1
ATOM 623 N N . GLY A 1 88 ? 6.102 -2.226 -4.899 1.00 97.50 88 GLY A N 1
ATOM 624 C CA . GLY A 1 88 ? 6.651 -1.054 -5.582 1.00 97.50 88 GLY A CA 1
ATOM 625 C C . GLY A 1 88 ? 8.176 -1.105 -5.694 1.00 97.50 88 GLY A C 1
ATOM 626 O O . GLY A 1 88 ? 8.728 -0.873 -6.770 1.00 97.50 88 GLY A O 1
ATOM 627 N N . MET A 1 89 ? 8.861 -1.486 -4.614 1.00 98.44 89 MET A N 1
ATOM 628 C CA . MET A 1 89 ? 10.319 -1.596 -4.602 1.00 98.44 89 MET A CA 1
ATOM 629 C C . MET A 1 89 ? 10.822 -2.745 -5.488 1.00 98.44 89 MET A C 1
ATOM 631 O O . MET A 1 89 ? 11.766 -2.569 -6.258 1.00 98.44 89 MET A O 1
ATOM 635 N N . THR A 1 90 ? 10.159 -3.903 -5.454 1.00 98.50 90 THR A N 1
ATOM 636 C CA . THR A 1 90 ? 10.440 -5.017 -6.369 1.00 98.50 90 THR A CA 1
ATOM 637 C C . THR A 1 90 ? 10.274 -4.587 -7.824 1.00 98.50 90 THR A C 1
ATOM 639 O O . THR A 1 90 ? 11.159 -4.843 -8.638 1.00 98.50 90 THR A O 1
ATOM 642 N N . ALA A 1 91 ? 9.185 -3.890 -8.158 1.00 98.06 91 ALA A N 1
ATOM 643 C CA . ALA A 1 91 ? 8.952 -3.404 -9.513 1.00 98.06 91 ALA A CA 1
ATOM 644 C C . ALA A 1 91 ? 10.017 -2.384 -9.957 1.00 98.06 91 ALA A C 1
ATOM 646 O O . ALA A 1 91 ? 10.469 -2.434 -11.103 1.00 98.06 91 ALA A O 1
ATOM 647 N N . PHE A 1 92 ? 10.477 -1.507 -9.059 1.00 98.19 92 PHE A N 1
ATOM 648 C CA . PHE A 1 92 ? 11.583 -0.586 -9.328 1.00 98.19 92 PHE A CA 1
ATOM 649 C C . PHE A 1 92 ? 12.883 -1.334 -9.659 1.00 98.19 92 PHE A C 1
ATOM 651 O O . PHE A 1 92 ? 13.472 -1.098 -10.715 1.00 98.19 92 PHE A O 1
ATOM 658 N N . PHE A 1 93 ? 13.303 -2.286 -8.819 1.00 98.69 93 PHE A N 1
ATOM 659 C CA . PHE A 1 93 ? 14.521 -3.062 -9.074 1.00 98.69 93 PHE A CA 1
ATOM 660 C C . PHE A 1 93 ? 14.425 -3.908 -10.348 1.00 98.69 93 PHE A C 1
ATOM 662 O O . PHE A 1 93 ? 15.381 -3.946 -11.122 1.00 98.69 93 PHE A O 1
ATOM 669 N N . LEU A 1 94 ? 13.267 -4.520 -10.619 1.00 98.56 94 LEU A N 1
ATOM 670 C CA . LEU A 1 94 ? 13.024 -5.220 -11.883 1.00 98.56 94 LEU A CA 1
ATOM 671 C C . LEU A 1 94 ? 13.122 -4.279 -13.085 1.00 98.56 94 LEU A C 1
ATOM 673 O O . LEU A 1 94 ? 13.646 -4.673 -14.121 1.00 98.56 94 LEU A O 1
ATOM 677 N N . SER A 1 95 ? 12.674 -3.031 -12.950 1.00 97.94 95 SER A N 1
ATOM 678 C CA . SER A 1 95 ? 12.772 -2.033 -14.021 1.00 97.94 95 SER A CA 1
ATOM 679 C C . SER A 1 95 ? 14.216 -1.643 -14.308 1.00 97.94 95 SER A C 1
ATOM 681 O O . SER A 1 95 ? 14.602 -1.558 -15.470 1.00 97.94 95 SER A O 1
ATOM 683 N N . VAL A 1 96 ? 15.029 -1.448 -13.266 1.00 98.12 96 VAL A N 1
ATOM 684 C CA . VAL A 1 96 ? 16.466 -1.174 -13.416 1.00 98.12 96 VAL A CA 1
ATOM 685 C C . VAL A 1 96 ? 17.176 -2.369 -14.053 1.00 98.12 96 VAL A C 1
ATOM 687 O O . VAL A 1 96 ? 17.946 -2.189 -14.994 1.00 98.12 96 VAL A O 1
ATOM 690 N N . ALA A 1 97 ? 16.886 -3.588 -13.590 1.00 98.38 97 ALA A N 1
ATOM 691 C CA . ALA A 1 97 ? 17.450 -4.808 -14.158 1.00 98.38 97 ALA A CA 1
ATOM 692 C C . ALA A 1 97 ? 17.062 -4.981 -15.634 1.00 98.38 97 ALA A C 1
ATOM 694 O O . ALA A 1 97 ? 17.922 -5.259 -16.468 1.00 98.38 97 ALA A O 1
ATOM 695 N N . LEU A 1 98 ? 15.789 -4.758 -15.972 1.00 98.19 98 LEU A N 1
ATOM 696 C CA . LEU A 1 98 ? 15.290 -4.822 -17.344 1.00 98.19 98 LEU A CA 1
ATOM 697 C C . LEU A 1 98 ? 15.944 -3.762 -18.233 1.00 98.19 98 LEU A C 1
ATOM 699 O O . LEU A 1 98 ? 16.340 -4.071 -19.354 1.00 98.19 98 LEU A O 1
ATOM 703 N N . TRP A 1 99 ? 16.092 -2.532 -17.734 1.00 98.25 99 TRP A N 1
ATOM 704 C CA . TRP A 1 99 ? 16.785 -1.469 -18.455 1.00 98.25 99 TRP A CA 1
ATOM 705 C C . TRP A 1 99 ? 18.228 -1.880 -18.756 1.00 98.25 99 TRP A C 1
ATOM 707 O O . TRP A 1 99 ? 18.639 -1.836 -19.912 1.00 98.25 99 TRP A O 1
ATOM 717 N N . TRP A 1 100 ? 18.984 -2.343 -17.759 1.00 98.12 100 TRP A N 1
ATOM 718 C CA . TRP A 1 100 ? 20.357 -2.808 -17.971 1.00 98.12 100 TRP A CA 1
ATOM 719 C C . TRP A 1 100 ? 20.434 -3.981 -18.951 1.00 98.12 100 TRP A C 1
ATOM 721 O O . TRP A 1 100 ? 21.259 -3.952 -19.862 1.00 98.12 100 TRP A O 1
ATOM 731 N N . ALA A 1 101 ? 19.548 -4.970 -18.817 1.00 97.81 101 ALA A N 1
ATOM 732 C CA . ALA A 1 101 ? 19.490 -6.120 -19.712 1.00 97.81 101 ALA A CA 1
ATOM 733 C C . ALA A 1 101 ? 19.240 -5.694 -21.167 1.00 97.81 101 ALA A C 1
ATOM 735 O O . ALA A 1 101 ? 20.034 -6.027 -22.046 1.00 97.81 101 ALA A O 1
ATOM 736 N N . LEU A 1 102 ? 18.203 -4.891 -21.426 1.00 97.38 102 LEU A N 1
ATOM 737 C CA . LEU A 1 102 ? 17.923 -4.351 -22.763 1.00 97.38 102 LEU A CA 1
ATOM 738 C C . LEU A 1 102 ? 19.050 -3.437 -23.259 1.00 97.38 102 LEU A C 1
ATOM 740 O O . LEU A 1 102 ? 19.356 -3.415 -24.453 1.00 97.38 102 LEU A O 1
ATOM 744 N N . GLY A 1 103 ? 19.713 -2.736 -22.336 1.00 97.81 103 GLY A N 1
ATOM 745 C CA . GLY A 1 103 ? 20.836 -1.854 -22.617 1.00 97.81 103 GLY A CA 1
ATOM 746 C C . GLY A 1 103 ? 21.970 -2.574 -23.338 1.00 97.81 103 GLY A C 1
ATOM 747 O O . GLY A 1 103 ? 22.586 -1.986 -24.224 1.00 97.81 103 GLY A O 1
ATOM 748 N N . THR A 1 104 ? 22.184 -3.857 -23.029 1.00 97.06 104 THR A N 1
ATOM 749 C CA . THR A 1 104 ? 23.184 -4.696 -23.709 1.00 97.06 104 THR A CA 1
ATOM 750 C C . THR A 1 104 ? 22.796 -5.096 -25.138 1.00 97.06 104 THR A C 1
ATOM 752 O O . THR A 1 104 ? 23.680 -5.386 -25.937 1.00 97.06 104 THR A O 1
ATOM 755 N N . LEU A 1 105 ? 21.503 -5.081 -25.485 1.00 96.19 105 LEU A N 1
ATOM 756 C CA . LEU A 1 105 ? 20.997 -5.487 -26.803 1.00 96.19 105 LEU A CA 1
ATOM 757 C C . LEU A 1 105 ? 20.830 -4.302 -27.765 1.00 96.19 105 LEU A C 1
ATOM 759 O O . LEU A 1 105 ? 21.115 -4.434 -28.951 1.00 96.19 105 LEU A O 1
ATOM 763 N N . MET A 1 106 ? 20.334 -3.160 -27.275 1.00 96.50 106 MET A N 1
ATOM 764 C CA . MET A 1 106 ? 19.941 -2.012 -28.118 1.00 96.50 106 MET A CA 1
ATOM 765 C C . MET A 1 106 ? 20.442 -0.648 -27.615 1.00 96.50 106 MET A C 1
ATOM 767 O O . MET A 1 106 ? 20.114 0.390 -28.191 1.00 96.50 106 MET A O 1
ATOM 771 N N . GLY A 1 107 ? 21.230 -0.628 -26.537 1.00 96.69 107 GLY A N 1
ATOM 772 C CA . GLY A 1 107 ? 21.731 0.591 -25.906 1.00 96.69 107 GLY A CA 1
ATOM 773 C C . GLY A 1 107 ? 20.794 1.161 -24.837 1.00 96.69 107 GLY A C 1
ATOM 774 O O . GLY A 1 107 ? 19.571 0.991 -24.864 1.00 96.69 107 GLY A O 1
ATOM 775 N N . LEU A 1 108 ? 21.383 1.867 -23.866 1.00 95.31 108 LEU A N 1
ATOM 776 C CA . LEU A 1 108 ? 20.677 2.383 -22.686 1.00 95.31 108 LEU A CA 1
ATOM 777 C C . LEU A 1 108 ? 19.566 3.386 -23.039 1.00 95.31 108 LEU A C 1
ATOM 779 O O . LEU A 1 108 ? 18.536 3.384 -22.374 1.00 95.31 108 LEU A O 1
ATOM 783 N N . GLY A 1 109 ? 19.735 4.203 -24.084 1.00 95.88 109 GLY A N 1
ATOM 784 C CA . GLY A 1 109 ? 18.731 5.198 -24.487 1.00 95.88 109 GLY A CA 1
ATOM 785 C C . GLY A 1 109 ? 17.413 4.569 -24.949 1.00 95.88 109 GLY A C 1
ATOM 786 O O . GLY A 1 109 ? 16.355 4.866 -24.399 1.00 95.88 109 GLY A O 1
ATOM 787 N N . TRP A 1 110 ? 17.473 3.644 -25.913 1.00 96.81 110 TRP A N 1
ATOM 788 C CA . TRP A 1 110 ? 16.286 2.942 -26.421 1.00 96.81 110 TRP A CA 1
ATOM 789 C C . TRP A 1 110 ? 15.645 2.041 -25.368 1.00 96.81 110 TRP A C 1
ATOM 791 O O . TRP A 1 110 ? 14.423 1.964 -25.271 1.00 96.81 110 TRP A O 1
ATOM 801 N N . SER A 1 111 ? 16.466 1.439 -24.512 1.00 97.12 111 SER A N 1
ATOM 802 C CA . SER A 1 111 ? 15.992 0.631 -23.387 1.00 97.12 111 SER A CA 1
ATOM 803 C C . SER A 1 111 ? 15.163 1.445 -22.395 1.00 97.12 111 SER A C 1
ATOM 805 O O . SER A 1 111 ? 14.120 0.979 -21.941 1.00 97.12 111 SER A O 1
ATOM 807 N N . ALA A 1 112 ? 15.577 2.686 -22.112 1.00 96.88 112 ALA A N 1
ATOM 808 C CA . ALA A 1 112 ? 14.827 3.601 -21.257 1.00 96.88 112 ALA A CA 1
ATOM 809 C C . ALA A 1 112 ? 13.422 3.867 -21.812 1.00 96.88 112 ALA A C 1
ATOM 811 O O . ALA A 1 112 ? 12.445 3.832 -21.066 1.00 96.88 112 ALA A O 1
ATOM 812 N N . LEU A 1 113 ? 13.314 4.090 -23.129 1.00 98.00 113 LEU A N 1
ATOM 813 C CA . LEU A 1 113 ? 12.031 4.325 -23.795 1.00 98.00 113 LEU A CA 1
ATOM 814 C C . LEU A 1 113 ? 11.116 3.101 -23.706 1.00 98.00 113 LEU A C 1
ATOM 816 O O . LEU A 1 113 ? 9.935 3.250 -23.404 1.00 98.00 113 LEU A O 1
ATOM 820 N N . VAL A 1 114 ? 11.650 1.893 -23.905 1.00 97.75 114 VAL A N 1
ATOM 821 C CA . VAL A 1 114 ? 10.869 0.652 -23.771 1.00 97.75 114 VAL A CA 1
ATOM 822 C C . VAL A 1 114 ? 10.341 0.490 -22.343 1.00 97.75 114 VAL A C 1
ATOM 824 O O . VAL A 1 114 ? 9.146 0.264 -22.152 1.00 97.75 114 VAL A O 1
ATOM 827 N N . VAL A 1 115 ? 11.195 0.664 -21.331 1.00 97.75 115 VAL A N 1
ATOM 828 C CA . VAL A 1 115 ? 10.786 0.578 -19.919 1.00 97.75 115 VAL A CA 1
ATOM 829 C C . VAL A 1 115 ? 9.757 1.663 -19.574 1.00 97.75 115 VAL A C 1
ATOM 831 O O . VAL A 1 115 ? 8.781 1.380 -18.878 1.00 97.75 115 VAL A O 1
ATOM 834 N N . ALA A 1 116 ? 9.909 2.879 -20.109 1.00 98.00 116 ALA A N 1
ATOM 835 C CA . ALA A 1 116 ? 8.943 3.961 -19.929 1.00 98.00 116 ALA A CA 1
ATOM 836 C C . ALA A 1 116 ? 7.571 3.626 -20.538 1.00 98.00 116 ALA A C 1
ATOM 838 O O . ALA A 1 116 ? 6.547 3.851 -19.894 1.00 98.00 116 ALA A O 1
ATOM 839 N N . VAL A 1 117 ? 7.533 3.040 -21.740 1.00 98.38 117 VAL A N 1
ATOM 840 C CA . VAL A 1 117 ? 6.283 2.593 -22.376 1.00 98.38 117 VAL A CA 1
ATOM 841 C C . VAL A 1 117 ? 5.612 1.491 -21.554 1.00 98.38 117 VAL A C 1
ATOM 843 O O . VAL A 1 117 ? 4.402 1.553 -21.338 1.00 98.38 117 VAL A O 1
ATOM 846 N N . ILE A 1 118 ? 6.375 0.526 -21.032 1.00 98.12 118 ILE A N 1
ATOM 847 C CA . ILE A 1 118 ? 5.844 -0.523 -20.146 1.00 98.12 118 ILE A CA 1
ATOM 848 C C . ILE A 1 118 ? 5.166 0.107 -18.921 1.00 98.12 118 ILE A C 1
ATOM 850 O O . ILE A 1 118 ? 4.016 -0.214 -18.619 1.00 98.12 118 ILE A O 1
ATOM 854 N N . TRP A 1 119 ? 5.828 1.054 -18.252 1.00 97.94 119 TRP A N 1
ATOM 855 C CA . TRP A 1 119 ? 5.247 1.748 -17.101 1.00 97.94 119 TRP A CA 1
ATOM 856 C C . TRP A 1 119 ? 4.042 2.615 -17.455 1.00 97.94 119 TRP A C 1
ATOM 858 O O . TRP A 1 119 ? 3.096 2.667 -16.671 1.00 97.94 119 TRP A O 1
ATOM 868 N N . ALA A 1 120 ? 4.028 3.250 -18.628 1.00 98.25 120 ALA A N 1
ATOM 869 C CA . ALA A 1 120 ? 2.870 3.999 -19.103 1.00 98.25 120 ALA A CA 1
ATOM 870 C C . ALA A 1 120 ? 1.642 3.088 -19.275 1.00 98.25 120 ALA A C 1
ATOM 872 O O . ALA A 1 120 ? 0.542 3.449 -18.853 1.00 98.25 120 ALA A O 1
ATOM 873 N N . VAL A 1 121 ? 1.830 1.881 -19.822 1.00 98.38 121 VAL A N 1
ATOM 874 C CA . VAL A 1 121 ? 0.760 0.877 -19.944 1.00 98.38 121 VAL A CA 1
ATOM 875 C C . VAL A 1 121 ? 0.286 0.417 -18.566 1.00 98.38 121 VAL A C 1
ATOM 877 O O . VAL A 1 121 ? -0.917 0.433 -18.302 1.00 98.38 121 VAL A O 1
ATOM 880 N N . VAL A 1 122 ? 1.209 0.062 -17.665 1.00 97.31 122 VAL A N 1
ATOM 881 C CA . VAL A 1 122 ? 0.876 -0.342 -16.287 1.00 97.31 122 VAL A CA 1
ATOM 882 C C . VAL A 1 122 ? 0.083 0.761 -15.579 1.00 97.31 122 VAL A C 1
ATOM 884 O O . VAL A 1 122 ? -0.989 0.494 -15.039 1.00 97.31 122 VAL A O 1
ATOM 887 N N . ALA A 1 123 ? 0.546 2.012 -15.639 1.00 96.19 123 ALA A N 1
ATOM 888 C CA . ALA A 1 123 ? -0.140 3.158 -15.048 1.00 96.19 123 ALA A CA 1
ATOM 889 C C . ALA A 1 123 ? -1.540 3.368 -15.646 1.00 96.19 123 ALA A C 1
ATOM 891 O O . ALA A 1 123 ? -2.495 3.600 -14.903 1.00 96.19 123 ALA A O 1
ATOM 892 N N . GLY A 1 124 ? -1.686 3.235 -16.968 1.00 97.88 124 GLY A N 1
ATOM 893 C CA . GLY A 1 124 ? -2.979 3.310 -17.648 1.00 97.88 124 GLY A CA 1
ATOM 894 C C . GLY A 1 124 ? -3.968 2.249 -17.156 1.00 97.88 124 GLY A C 1
ATOM 895 O O . GLY A 1 124 ? -5.114 2.577 -16.837 1.00 97.88 124 GLY A O 1
ATOM 896 N N . VAL A 1 125 ? -3.522 0.995 -17.020 1.00 97.81 125 VAL A N 1
ATOM 897 C CA . VAL A 1 125 ? -4.344 -0.109 -16.494 1.00 97.81 125 VAL A CA 1
ATOM 898 C C . VAL A 1 125 ? -4.729 0.139 -15.036 1.00 97.81 125 VAL A C 1
ATOM 900 O O . VAL A 1 125 ? -5.908 0.044 -14.694 1.00 97.81 125 VAL A O 1
ATOM 903 N N . LEU A 1 126 ? -3.770 0.506 -14.180 1.00 95.19 126 LEU A N 1
ATOM 904 C CA . LEU A 1 126 ? -4.028 0.795 -12.766 1.00 95.19 126 LEU A CA 1
ATOM 905 C C . LEU A 1 126 ? -5.014 1.957 -12.600 1.00 95.19 126 LEU A C 1
ATOM 907 O O . LEU A 1 126 ? -5.943 1.861 -11.799 1.00 95.19 126 LEU A O 1
ATOM 911 N N . ALA A 1 127 ? -4.871 3.025 -13.388 1.00 96.50 127 ALA A N 1
ATOM 912 C CA . ALA A 1 127 ? -5.803 4.147 -13.380 1.00 96.50 127 ALA A CA 1
ATOM 913 C C . ALA A 1 127 ? -7.212 3.726 -13.828 1.00 96.50 127 ALA A C 1
ATOM 915 O O . ALA A 1 127 ? -8.198 4.146 -13.220 1.00 96.50 127 ALA A O 1
ATOM 916 N N . ALA A 1 128 ? -7.332 2.882 -14.858 1.00 96.94 128 ALA A N 1
ATOM 917 C CA . ALA A 1 128 ? -8.621 2.384 -15.335 1.00 96.94 128 ALA A CA 1
ATOM 918 C C . ALA A 1 128 ? -9.320 1.491 -14.294 1.00 96.94 128 ALA A C 1
ATOM 920 O O . ALA A 1 128 ? -10.502 1.691 -14.000 1.00 96.94 128 ALA A O 1
ATOM 921 N N . VAL A 1 129 ? -8.589 0.544 -13.697 1.00 96.56 129 VAL A N 1
ATOM 922 C CA . VAL A 1 129 ? -9.111 -0.344 -12.646 1.00 96.56 129 VAL A CA 1
ATOM 923 C C . VAL A 1 129 ? -9.476 0.455 -11.395 1.00 96.56 129 VAL A C 1
ATOM 925 O O . VAL A 1 129 ? -10.585 0.309 -10.883 1.00 96.56 129 VAL A O 1
ATOM 928 N N . GLY A 1 130 ? -8.597 1.356 -10.948 1.00 93.12 130 GLY A N 1
ATOM 929 C CA . GLY A 1 130 ? -8.845 2.216 -9.792 1.00 93.12 130 GLY A CA 1
ATOM 930 C C . GLY A 1 130 ? -10.082 3.094 -9.981 1.00 93.12 130 GLY A C 1
ATOM 931 O O . GLY A 1 130 ? -10.939 3.152 -9.102 1.00 93.12 130 GLY A O 1
ATOM 932 N N . ARG A 1 131 ? -10.246 3.709 -11.161 1.00 94.31 131 ARG A N 1
ATOM 933 C CA . ARG A 1 131 ? -11.459 4.472 -11.497 1.00 94.31 131 ARG A CA 1
ATOM 934 C C . ARG A 1 131 ? -12.718 3.609 -11.433 1.00 94.31 131 ARG A C 1
ATOM 936 O O . ARG A 1 131 ? -13.719 4.061 -10.885 1.00 94.31 131 ARG A O 1
ATOM 943 N N . LYS A 1 132 ? -12.677 2.379 -11.957 1.00 92.44 132 LYS A N 1
ATOM 944 C CA . LYS A 1 132 ? -13.818 1.451 -11.922 1.00 92.44 132 LYS A CA 1
ATOM 945 C C . LYS A 1 132 ? -14.217 1.088 -10.490 1.00 92.44 132 LYS A C 1
ATOM 947 O O . LYS A 1 132 ? -15.407 1.039 -10.187 1.00 92.44 132 LYS A O 1
ATOM 952 N N . GLU A 1 133 ? -13.247 0.868 -9.610 1.00 90.94 133 GLU A N 1
ATOM 953 C CA . GLU A 1 133 ? -13.515 0.489 -8.219 1.00 90.94 133 GLU A CA 1
ATOM 954 C C . GLU A 1 133 ? -14.032 1.669 -7.378 1.00 90.94 133 GLU A C 1
ATOM 956 O O . GLU A 1 133 ? -14.991 1.537 -6.614 1.00 90.94 133 GLU A O 1
ATOM 961 N N . VAL A 1 134 ? -13.487 2.869 -7.599 1.00 90.81 134 VAL A N 1
ATOM 962 C CA . VAL A 1 134 ? -14.011 4.105 -6.998 1.00 90.81 134 VAL A CA 1
ATOM 963 C C . VAL A 1 134 ? 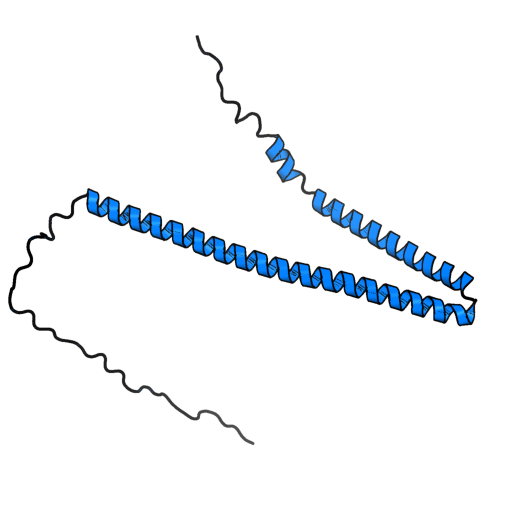-15.450 4.374 -7.455 1.00 90.81 134 VAL A C 1
ATOM 965 O O . VAL A 1 134 ? -16.306 4.718 -6.645 1.00 90.81 134 VAL A O 1
ATOM 968 N N . GLN A 1 135 ? -15.763 4.166 -8.735 1.00 86.50 135 GLN A N 1
ATOM 969 C CA . GLN A 1 135 ? -17.133 4.326 -9.237 1.00 86.50 135 GLN A CA 1
ATOM 970 C C . GLN A 1 135 ? -18.104 3.293 -8.649 1.00 86.50 135 GLN A C 1
ATOM 972 O O . GLN A 1 135 ? -19.253 3.627 -8.370 1.00 86.50 135 GLN A O 1
ATOM 977 N N . ARG A 1 136 ? -17.656 2.053 -8.414 1.00 80.44 136 ARG A N 1
ATOM 978 C CA . ARG A 1 136 ? -18.473 1.019 -7.756 1.00 80.44 136 ARG A CA 1
ATOM 979 C C . ARG A 1 136 ? -18.835 1.386 -6.322 1.00 80.44 136 ARG A C 1
ATOM 981 O O . ARG A 1 136 ? -19.979 1.197 -5.923 1.00 80.44 136 ARG A O 1
ATOM 988 N N . THR A 1 137 ? -17.889 1.936 -5.569 1.00 71.25 137 THR A N 1
ATOM 989 C CA . THR A 1 137 ? -18.110 2.342 -4.171 1.00 71.25 137 THR A CA 1
ATOM 990 C C . THR A 1 137 ? -18.935 3.628 -4.052 1.00 71.25 137 THR A C 1
ATOM 992 O O . THR A 1 137 ? -19.758 3.740 -3.146 1.00 71.25 137 THR A O 1
ATOM 995 N N . GLN A 1 138 ? -18.814 4.560 -5.004 1.00 61.97 138 GLN A N 1
ATOM 996 C CA . GLN A 1 138 ? -19.682 5.747 -5.100 1.00 61.97 138 GLN A CA 1
ATOM 997 C C . GLN A 1 138 ? -21.107 5.431 -5.601 1.00 61.97 138 GLN A C 1
ATOM 999 O O . GLN A 1 138 ? -22.019 6.236 -5.422 1.00 61.97 138 GLN A O 1
ATOM 1004 N N . GLY A 1 139 ? -21.327 4.243 -6.171 1.00 52.72 139 GLY A N 1
ATOM 1005 C CA . GLY A 1 139 ? -22.618 3.744 -6.653 1.00 52.72 139 GLY A CA 1
ATOM 1006 C C . GLY A 1 139 ? -23.653 3.374 -5.578 1.00 52.72 139 GLY A C 1
ATOM 1007 O O . GLY A 1 139 ? -24.680 2.796 -5.929 1.00 52.72 139 GLY A O 1
ATOM 1008 N N . LEU A 1 140 ? -23.448 3.722 -4.297 1.00 53.53 140 LEU A N 1
ATOM 1009 C CA . LEU A 1 140 ? -24.472 3.661 -3.236 1.00 53.53 140 LEU A CA 1
ATOM 1010 C C . LEU A 1 140 ? -25.063 5.063 -2.915 1.00 53.53 140 LEU A C 1
ATOM 1012 O O . LEU A 1 140 ? -24.889 5.574 -1.809 1.00 53.53 140 LEU A O 1
ATOM 1016 N N . PRO A 1 141 ? -25.829 5.709 -3.819 1.00 55.69 141 PRO A N 1
ATOM 1017 C CA . PRO A 1 141 ? -26.512 6.975 -3.527 1.00 55.69 141 PRO A CA 1
ATOM 1018 C C . PRO A 1 141 ? -27.742 6.827 -2.608 1.00 55.69 141 PRO A C 1
ATOM 1020 O O . PRO A 1 141 ? -28.416 7.807 -2.314 1.00 55.69 141 PRO A O 1
ATOM 1023 N N . ARG A 1 142 ? -28.079 5.624 -2.118 1.00 56.22 142 ARG A N 1
ATOM 1024 C CA . ARG A 1 142 ? -29.311 5.419 -1.327 1.00 56.22 142 ARG A CA 1
ATOM 1025 C C . ARG A 1 142 ? -29.220 5.937 0.114 1.00 56.22 142 ARG A C 1
ATOM 1027 O O . ARG A 1 142 ? -30.249 6.292 0.690 1.00 56.22 142 ARG A O 1
ATOM 1034 N N . THR A 1 143 ? -28.019 6.043 0.679 1.00 57.91 143 THR A N 1
ATOM 1035 C CA . THR A 1 143 ? -27.843 6.450 2.085 1.00 57.91 143 THR A CA 1
ATOM 1036 C C . THR A 1 143 ? -27.662 7.963 2.237 1.00 57.91 143 THR A C 1
ATOM 1038 O O . THR A 1 143 ? -28.175 8.548 3.185 1.00 57.91 143 THR A O 1
ATOM 1041 N N . THR A 1 144 ? -27.021 8.640 1.280 1.00 56.56 144 THR A N 1
ATOM 1042 C CA . THR A 1 144 ? -26.816 10.100 1.333 1.00 56.56 144 THR A CA 1
ATOM 1043 C C . THR A 1 144 ? -28.048 10.899 0.902 1.00 56.56 144 THR A C 1
ATOM 1045 O O . THR A 1 144 ? -28.299 11.960 1.475 1.00 56.56 144 THR A O 1
ATOM 1048 N N . ASP A 1 145 ? -28.867 10.388 -0.024 1.00 59.53 145 ASP A N 1
ATOM 1049 C CA . ASP A 1 145 ? -30.139 11.030 -0.396 1.00 59.53 145 ASP A CA 1
ATOM 1050 C C . ASP A 1 145 ? -31.197 10.930 0.711 1.00 59.53 145 ASP A C 1
ATOM 1052 O O . ASP A 1 145 ? -31.992 11.853 0.890 1.00 59.53 145 ASP A O 1
ATOM 1056 N N . SER A 1 146 ? -31.185 9.850 1.497 1.00 60.09 146 SER A N 1
ATOM 1057 C CA . SER A 1 146 ? -32.081 9.695 2.651 1.00 60.09 146 SER A CA 1
ATOM 1058 C C . SER A 1 146 ? -31.733 10.684 3.770 1.00 60.09 146 SER A C 1
ATOM 1060 O O . SER A 1 146 ? -32.633 11.256 4.372 1.00 60.09 146 SER A O 1
ATOM 1062 N N . LEU A 1 147 ? -30.445 10.982 3.987 1.00 58.72 147 LEU A N 1
ATOM 1063 C CA . LEU A 1 147 ? -29.994 11.979 4.970 1.00 58.72 147 LEU A CA 1
ATOM 1064 C C . LEU A 1 147 ? -30.265 13.427 4.521 1.00 58.72 147 LEU A C 1
ATOM 1066 O O . LEU A 1 147 ? -30.611 14.274 5.341 1.00 58.72 147 LEU A O 1
ATOM 1070 N N . LYS A 1 148 ? -30.192 13.714 3.213 1.00 61.91 148 LYS A N 1
ATOM 1071 C CA . LYS A 1 148 ? -30.562 15.029 2.649 1.00 61.91 148 LYS A CA 1
ATOM 1072 C C . LYS A 1 148 ? -32.073 15.306 2.676 1.00 61.91 148 LYS A C 1
ATOM 1074 O O . LYS A 1 148 ? -32.471 16.464 2.567 1.00 61.91 148 LYS A O 1
ATOM 1079 N N . LYS A 1 149 ? -32.912 14.276 2.848 1.00 59.91 149 LYS A N 1
ATOM 1080 C CA . LYS A 1 149 ? -34.378 14.380 2.983 1.00 59.91 149 LYS A CA 1
ATOM 1081 C C . LYS A 1 149 ? -34.876 14.526 4.429 1.00 59.91 149 LYS A C 1
ATOM 1083 O O . LYS A 1 149 ? -36.075 14.648 4.633 1.00 59.91 149 LYS A O 1
ATOM 1088 N N . ILE A 1 150 ? -33.995 14.569 5.434 1.00 60.97 150 ILE A N 1
ATOM 1089 C CA . ILE A 1 150 ? -34.382 14.794 6.844 1.00 60.97 150 ILE A CA 1
ATOM 1090 C C . ILE A 1 150 ? -33.857 16.139 7.417 1.00 60.97 150 ILE A C 1
ATOM 1092 O O . ILE A 1 150 ? -33.364 16.174 8.538 1.00 60.97 150 ILE A O 1
ATOM 1096 N N . PRO A 1 151 ? -33.939 17.292 6.717 1.00 64.06 151 PRO A N 1
ATOM 1097 C CA . PRO A 1 151 ? -33.854 18.593 7.390 1.00 64.06 151 PRO A CA 1
ATOM 1098 C C . PRO A 1 151 ? -35.232 19.181 7.738 1.00 64.06 151 PRO A 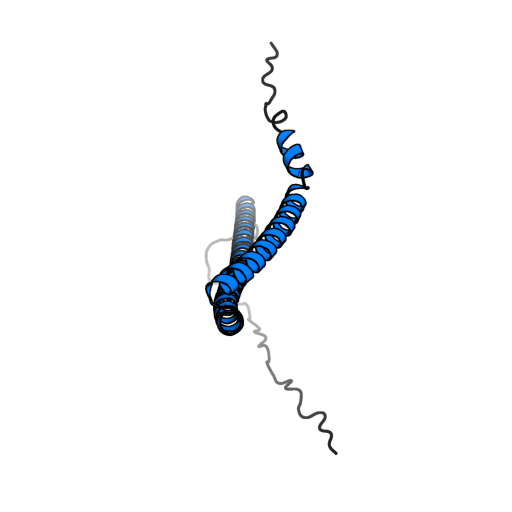C 1
ATOM 1100 O O . PRO A 1 151 ? -35.317 20.079 8.571 1.00 64.06 151 PRO A O 1
ATOM 1103 N N . HIS A 1 152 ? -36.323 18.689 7.137 1.00 58.56 152 HIS A N 1
ATOM 1104 C CA . HIS A 1 152 ? -37.664 19.277 7.306 1.00 58.56 152 HIS A CA 1
ATOM 1105 C C . HIS A 1 152 ? -38.441 18.741 8.518 1.00 58.56 152 HIS A C 1
ATOM 1107 O O . HIS A 1 152 ? -39.393 19.381 8.939 1.00 58.56 152 HIS A O 1
ATOM 1113 N N . ALA A 1 153 ? -38.025 17.615 9.108 1.00 63.03 153 ALA A N 1
ATOM 1114 C CA . ALA A 1 153 ? -38.683 17.041 10.289 1.00 63.03 153 ALA A CA 1
ATOM 1115 C C . ALA A 1 153 ? -38.134 17.573 11.632 1.00 63.03 153 ALA A C 1
ATOM 1117 O O . ALA A 1 153 ? -38.737 17.332 12.671 1.00 63.03 153 ALA A O 1
ATOM 1118 N N . LEU A 1 154 ? -37.007 18.301 11.622 1.00 62.53 154 LEU A N 1
ATOM 1119 C CA . LEU A 1 154 ? -36.387 18.884 12.825 1.00 62.53 154 LEU A CA 1
ATOM 1120 C C . LEU A 1 154 ? -36.617 20.396 12.970 1.00 62.53 154 LEU A C 1
ATOM 1122 O O . LEU A 1 154 ? -36.268 20.970 13.998 1.00 62.53 154 LEU A O 1
ATOM 1126 N N . ARG A 1 155 ? -37.231 21.055 11.979 1.00 65.94 155 ARG A N 1
ATOM 1127 C CA . ARG A 1 155 ? -37.790 22.401 12.166 1.00 65.94 155 ARG A CA 1
ATOM 1128 C C . ARG A 1 155 ? -39.207 22.243 12.694 1.00 65.94 155 ARG A C 1
ATOM 1130 O O . ARG A 1 155 ? -40.165 22.191 11.931 1.00 65.94 155 ARG A O 1
ATOM 1137 N N . GLY A 1 156 ? -39.275 22.071 14.012 1.00 59.19 156 GLY A N 1
ATOM 1138 C CA . GLY A 1 156 ? -40.508 22.037 14.777 1.00 59.19 156 GLY A CA 1
ATOM 1139 C C . GLY A 1 156 ? -41.403 23.222 14.434 1.00 59.19 156 GLY A C 1
ATOM 1140 O O . GLY A 1 156 ? -40.941 24.334 14.178 1.00 59.19 156 GLY A O 1
ATOM 1141 N N . GLN A 1 157 ? -42.695 22.932 14.399 1.00 61.38 157 GLN A N 1
ATOM 1142 C CA . GLN A 1 157 ? -43.749 23.908 14.237 1.00 61.38 157 GLN A CA 1
ATOM 1143 C C . GLN A 1 157 ? -43.786 24.852 15.443 1.00 61.38 157 GLN A C 1
ATOM 1145 O O . GLN A 1 157 ? -44.493 24.610 16.412 1.00 61.38 157 GLN A O 1
ATOM 1150 N N . GLU A 1 158 ? -43.056 25.959 15.356 1.00 61.25 158 GLU A N 1
ATOM 1151 C CA . GLU A 1 158 ? -43.419 27.207 16.034 1.00 61.25 158 GLU A CA 1
ATOM 1152 C C . GLU A 1 158 ? -44.288 28.052 15.090 1.00 61.25 158 GLU A C 1
ATOM 1154 O O . GLU A 1 158 ? -44.055 29.238 14.871 1.00 61.25 158 GLU A O 1
ATOM 1159 N N . GLU A 1 159 ? -45.319 27.444 14.496 1.00 57.44 159 GLU A N 1
ATOM 1160 C CA . GLU A 1 159 ? -46.398 28.199 13.862 1.00 57.44 159 GLU A CA 1
ATOM 1161 C C . GLU A 1 159 ? -47.471 28.464 14.920 1.00 57.44 159 GLU A C 1
ATOM 1163 O O . GLU A 1 159 ? -48.487 27.789 15.036 1.00 57.44 159 GLU A O 1
ATOM 1168 N N . LYS A 1 160 ? -47.129 29.423 15.783 1.00 52.62 160 LYS A N 1
ATOM 1169 C CA . LYS A 1 160 ? -47.974 30.559 16.151 1.00 52.62 160 LYS A CA 1
ATOM 1170 C C . LYS A 1 160 ? -49.471 30.346 15.868 1.00 52.62 160 LYS A C 1
ATOM 1172 O O . LYS A 1 160 ? -49.970 30.803 14.843 1.00 52.62 160 LYS A O 1
ATOM 1177 N N . ASN A 1 161 ? -50.185 29.732 16.808 1.00 49.06 161 ASN A N 1
ATOM 1178 C CA . ASN A 1 161 ? -51.641 29.833 16.840 1.00 49.06 161 ASN A CA 1
ATOM 1179 C C . ASN A 1 161 ? -52.038 30.967 17.810 1.00 49.06 161 ASN A C 1
ATOM 1181 O O . ASN A 1 161 ? -51.742 30.831 19.000 1.00 49.06 161 ASN A O 1
ATOM 1185 N N . PRO A 1 162 ? -52.593 32.097 17.322 1.00 62.66 162 PRO A N 1
ATOM 1186 C CA . PRO A 1 162 ? -53.129 33.171 18.163 1.00 62.66 162 PRO A CA 1
ATOM 1187 C C . PRO A 1 162 ? -54.399 32.762 18.921 1.00 62.66 162 PRO A C 1
ATOM 1189 O O . PRO A 1 162 ? -55.099 31.827 18.468 1.00 62.66 162 PRO A O 1
#

Secondary structure (DSSP, 8-state):
----------------------------------TT---HHHHHHHHHHHHHHHHHHHHHHHHHHHHHHHHHHHHHHHHHHHHHHHHHHHHHHHHHHHHHHHHHHH-HHHHHHHHHHHHHHHHHHHHHHHHHHHHHHHT-THHHHHHHT-SSSSS-------

Radius of gyration: 37.57 Å; chains: 1; bounding box: 76×87×99 Å

pLDDT: mean 80.88, std 18.66, range [45.91, 98.69]

Foldseek 3Di:
DDDDPDDDDDPPDDDDDPPPPDDDDDDDDDDDDDPPDPDPVNVVVVVVVVVVVVVVVVVVVVVVVVVVVVVVVVVVCVVVVVVVVVVVVVLVVVLVVQLVVVCVVPHNVVSVVVSVVVVVVVVVVCVVVVVVVVVVVVVPPPPVVVVVVPPVVPPDPPPDDD